Protein AF-A0AAW2AI49-F1 (afdb_monomer_lite)

Secondary structure (DSSP, 8-state):
----S-----SEEEEEEEEEETTEEEEEEEEEEETTEEEEEETTEEEETTEEEPSSEEETTEEEEE-SS-EEEEEGGG-EEEE-SSS-B-

Foldseek 3Di:
DDPDPDPPPPQKDKDWDWDQDPNDTWTAWIWIDGPPWIWIDGLPFIDIPNHTDDPQDDDPQWGWHDDCQWIWIAGPPGDIWTDRNTHDID

Organism: Culter alburnus (NCBI:txid194366)

Radius of gyration: 14.78 Å; chains: 1; bounding box: 30×41×43 Å

pLDDT: mean 89.16, std 14.32, range [39.62, 98.31]

Structure (mmCIF, N/CA/C/O backbone):
data_AF-A0AAW2AI49-F1
#
_entry.id   AF-A0AAW2AI49-F1
#
loop_
_atom_site.group_PDB
_atom_site.id
_atom_site.type_symbol
_atom_site.label_atom_id
_atom_site.label_alt_id
_atom_site.label_comp_id
_atom_site.label_asym_id
_atom_site.label_entity_id
_atom_site.label_seq_id
_atom_site.pdbx_PDB_ins_code
_atom_site.Cartn_x
_atom_site.Cartn_y
_atom_site.Cartn_z
_atom_site.occupancy
_atom_site.B_iso_or_equiv
_atom_site.auth_seq_id
_atom_site.auth_comp_id
_atom_site.auth_asym_id
_atom_site.auth_atom_id
_atom_site.pdbx_PDB_model_num
ATOM 1 N N . MET A 1 1 ? 2.511 27.539 -30.061 1.00 39.62 1 MET A N 1
ATOM 2 C CA . MET A 1 1 ? 1.999 26.159 -30.192 1.00 39.62 1 MET A CA 1
ATOM 3 C C . MET A 1 1 ? 1.847 25.579 -28.796 1.00 39.62 1 MET A C 1
ATOM 5 O O . MET A 1 1 ? 2.842 25.201 -28.199 1.00 39.62 1 MET A O 1
ATOM 9 N N . CYS A 1 2 ? 0.630 25.581 -28.250 1.00 54.47 2 CYS A N 1
ATOM 10 C CA . CYS A 1 2 ? 0.288 24.754 -27.093 1.00 54.47 2 CYS A CA 1
ATOM 11 C C . CYS A 1 2 ? -0.191 23.407 -27.626 1.00 54.47 2 CYS A C 1
ATOM 13 O O . CYS A 1 2 ? -1.238 23.353 -28.264 1.00 54.47 2 CYS A O 1
ATOM 15 N N . ALA A 1 3 ? 0.577 22.348 -27.391 1.00 57.16 3 ALA A N 1
ATOM 16 C CA . ALA A 1 3 ? 0.149 20.971 -27.604 1.00 57.16 3 ALA A CA 1
ATOM 17 C C . ALA A 1 3 ? 1.025 20.046 -26.752 1.00 57.16 3 ALA A C 1
ATOM 19 O O . ALA A 1 3 ? 1.964 19.445 -27.251 1.00 57.16 3 ALA A O 1
ATOM 20 N N . LEU A 1 4 ? 0.736 20.007 -25.450 1.00 52.88 4 LEU A N 1
ATOM 21 C CA . LEU A 1 4 ? 1.049 18.901 -24.533 1.00 52.88 4 LEU A CA 1
ATOM 22 C C . LEU A 1 4 ? 0.091 18.975 -23.328 1.00 52.88 4 LEU A C 1
ATOM 24 O O . LEU A 1 4 ? 0.464 18.819 -22.174 1.00 52.88 4 LEU A O 1
ATOM 28 N N . CYS A 1 5 ? -1.185 19.253 -23.602 1.00 54.88 5 CYS A N 1
ATOM 29 C CA . CYS A 1 5 ? -2.261 18.960 -22.664 1.00 54.88 5 CYS A CA 1
ATOM 30 C C . CYS A 1 5 ? -2.754 17.560 -23.041 1.00 54.88 5 CYS A C 1
ATOM 32 O O . CYS A 1 5 ? -3.554 17.427 -23.963 1.00 54.88 5 CYS A O 1
ATOM 34 N N . GLY A 1 6 ? -2.165 16.515 -22.451 1.00 51.03 6 GLY A N 1
ATOM 35 C CA . GLY A 1 6 ? -2.619 15.142 -22.706 1.00 51.03 6 GLY A CA 1
ATOM 36 C C . GLY A 1 6 ? -1.585 14.020 -22.643 1.00 51.03 6 GLY A C 1
ATOM 37 O O . GLY A 1 6 ? -1.984 12.868 -22.761 1.00 51.03 6 GLY A O 1
ATOM 38 N N . SER A 1 7 ? -0.290 14.274 -22.428 1.00 46.34 7 SER A N 1
ATOM 39 C CA . SER A 1 7 ? 0.631 13.177 -22.096 1.00 46.34 7 SER A CA 1
ATOM 40 C C . SER A 1 7 ? 0.561 12.904 -20.593 1.00 46.34 7 SER A C 1
ATOM 42 O O . SER A 1 7 ? 1.443 13.310 -19.839 1.00 46.34 7 SER A O 1
ATOM 44 N N . SER A 1 8 ? -0.514 12.265 -20.133 1.00 47.97 8 SER A N 1
ATOM 45 C CA . SER A 1 8 ? -0.573 11.719 -18.777 1.00 47.97 8 SER A CA 1
ATOM 46 C C . SER A 1 8 ? 0.345 10.494 -18.702 1.00 47.97 8 SER A C 1
ATOM 48 O O . SER A 1 8 ? -0.121 9.357 -18.676 1.00 47.97 8 SER A O 1
ATOM 50 N N . TYR A 1 9 ? 1.660 10.708 -18.728 1.00 46.94 9 TYR A N 1
ATOM 51 C CA . TYR A 1 9 ? 2.582 9.726 -18.170 1.00 46.94 9 TYR A CA 1
ATOM 52 C C . TYR A 1 9 ? 2.392 9.793 -16.654 1.00 46.94 9 TYR A C 1
ATOM 54 O O . TYR A 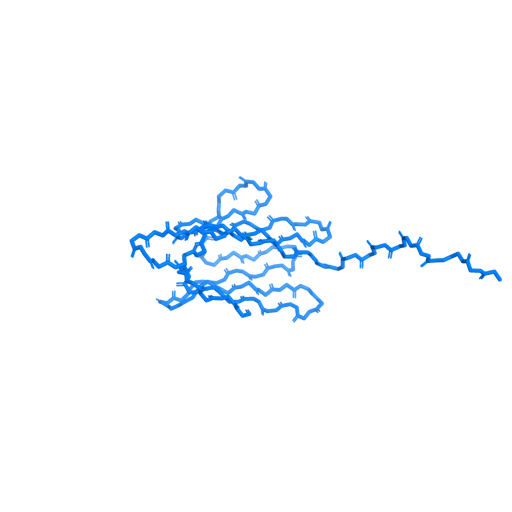1 9 ? 3.087 10.519 -15.950 1.00 46.94 9 TYR A O 1
ATOM 62 N N . GLU A 1 10 ? 1.343 9.134 -16.164 1.00 59.12 10 GLU A N 1
ATOM 63 C CA . GLU A 1 10 ? 1.219 8.853 -14.743 1.00 59.12 10 GLU A CA 1
ATOM 64 C C . GLU A 1 10 ? 2.198 7.725 -14.438 1.00 59.12 10 GLU A C 1
ATOM 66 O O . GLU A 1 10 ? 1.908 6.560 -14.689 1.00 59.12 10 GLU A O 1
ATOM 71 N N . ASP A 1 11 ? 3.367 8.084 -13.909 1.00 77.25 11 ASP A N 1
ATOM 72 C CA . ASP A 1 11 ? 4.363 7.127 -13.415 1.00 77.25 11 ASP A CA 1
ATOM 73 C C . ASP A 1 11 ? 3.754 6.138 -12.401 1.00 77.25 11 ASP A C 1
ATOM 75 O O . ASP A 1 11 ? 4.164 4.976 -12.302 1.00 77.25 11 ASP A O 1
ATOM 79 N N . PHE A 1 12 ? 2.746 6.603 -11.656 1.00 86.12 12 PHE A N 1
ATOM 80 C CA . PHE A 1 12 ? 1.860 5.787 -10.842 1.00 86.12 12 PHE A CA 1
ATOM 81 C C . PHE A 1 12 ? 0.492 6.460 -10.644 1.00 86.12 12 PHE A C 1
ATOM 83 O O . PHE A 1 12 ? 0.379 7.685 -10.618 1.00 86.12 12 PHE A O 1
ATOM 90 N N . ASN A 1 13 ? -0.540 5.649 -10.408 1.00 89.81 13 ASN A N 1
ATOM 91 C CA . ASN A 1 13 ? -1.868 6.072 -9.968 1.00 89.81 13 ASN A CA 1
ATOM 92 C C . ASN A 1 13 ? -2.269 5.277 -8.723 1.00 89.81 13 ASN A C 1
ATOM 94 O O . ASN A 1 13 ? -2.185 4.049 -8.718 1.00 89.81 13 ASN A O 1
ATOM 98 N N . ILE A 1 14 ? -2.727 5.956 -7.673 1.00 93.25 14 ILE A N 1
ATOM 99 C CA . ILE A 1 14 ? -3.190 5.304 -6.444 1.00 93.25 14 ILE A CA 1
ATOM 100 C C . ILE A 1 14 ? -4.670 5.611 -6.261 1.00 93.25 14 ILE A C 1
ATOM 102 O O . ILE A 1 14 ? -5.070 6.764 -6.115 1.00 93.25 14 ILE A O 1
ATOM 106 N N . GLN A 1 15 ? -5.484 4.560 -6.232 1.00 96.50 15 GLN A N 1
ATOM 107 C CA . GLN A 1 15 ? -6.920 4.634 -5.999 1.00 96.50 15 GLN A CA 1
ATOM 108 C C . GLN A 1 15 ? -7.252 3.961 -4.679 1.00 96.50 15 GLN A C 1
ATOM 110 O O . GLN A 1 15 ? -6.794 2.858 -4.392 1.00 96.50 15 GLN A O 1
ATOM 115 N N . MET A 1 16 ? -8.090 4.609 -3.878 1.00 96.62 16 MET A N 1
ATOM 116 C CA . MET A 1 16 ? -8.456 4.120 -2.558 1.00 96.62 16 MET A CA 1
ATOM 117 C C . MET A 1 16 ? -9.966 4.111 -2.393 1.00 96.62 16 MET A C 1
ATOM 119 O O . MET A 1 16 ? -10.645 5.096 -2.681 1.00 96.62 16 MET A O 1
ATOM 123 N N . ARG A 1 17 ? -10.490 3.004 -1.862 1.00 96.62 17 ARG A N 1
ATOM 124 C CA . ARG A 1 17 ? -11.904 2.865 -1.526 1.00 96.62 17 ARG A CA 1
ATOM 125 C C . ARG A 1 17 ? -12.093 2.739 -0.023 1.00 96.62 17 ARG A C 1
ATOM 127 O O . ARG A 1 17 ? -11.682 1.747 0.581 1.00 96.62 17 ARG A O 1
ATOM 134 N N . ARG A 1 18 ? -12.801 3.706 0.557 1.00 95.62 18 ARG A N 1
ATOM 135 C CA . ARG A 1 18 ? -13.219 3.696 1.962 1.00 95.62 18 ARG A CA 1
ATOM 136 C C . ARG A 1 18 ? -14.682 3.291 2.110 1.00 95.62 18 ARG A C 1
ATOM 138 O O . ARG A 1 18 ? -15.487 3.509 1.203 1.00 95.62 18 ARG A O 1
ATOM 145 N N . LYS A 1 19 ? -15.015 2.710 3.257 1.00 95.12 19 LYS A N 1
ATOM 146 C CA . LYS A 1 19 ? -16.387 2.480 3.721 1.00 95.12 19 LYS A CA 1
ATOM 147 C C . LYS A 1 19 ? -16.466 2.769 5.214 1.00 95.12 19 LYS A C 1
ATOM 149 O O . LYS A 1 19 ? -15.465 2.651 5.909 1.00 95.12 19 LYS A O 1
ATOM 154 N N . VAL A 1 20 ? -17.657 3.103 5.695 1.00 94.56 20 VAL A N 1
ATOM 155 C CA . VAL A 1 20 ? -17.925 3.137 7.134 1.00 94.56 20 VAL A CA 1
ATOM 156 C C . VAL A 1 20 ? -18.214 1.710 7.594 1.00 94.56 20 VAL A C 1
ATOM 158 O O . VAL A 1 20 ? -19.121 1.065 7.065 1.00 94.56 20 VAL A O 1
ATOM 161 N N . VAL A 1 21 ? -17.423 1.208 8.537 1.00 91.56 21 VAL A N 1
ATOM 162 C CA . VAL A 1 21 ? -17.598 -0.095 9.187 1.00 91.56 21 VAL A CA 1
ATOM 163 C C . VAL A 1 21 ? -17.586 0.161 10.688 1.00 91.56 21 VAL A C 1
ATOM 165 O O . VAL A 1 21 ? -16.629 0.735 11.193 1.00 91.56 21 VAL A O 1
ATOM 168 N N . ASN A 1 22 ? -18.647 -0.232 11.399 1.00 90.75 22 ASN A N 1
ATOM 169 C CA . ASN A 1 22 ? 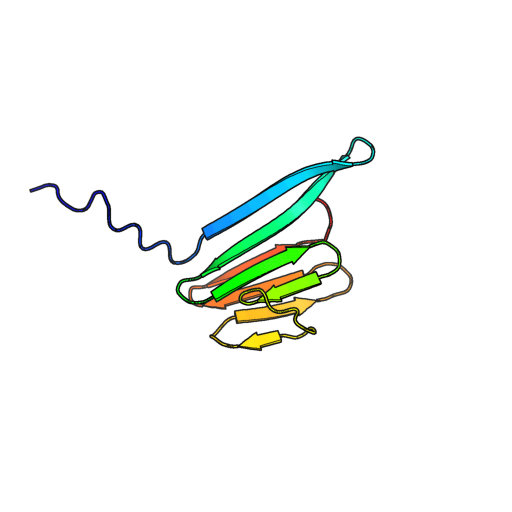-18.806 0.038 12.838 1.00 90.75 22 ASN A CA 1
ATOM 170 C C . ASN A 1 22 ? -18.576 1.521 13.195 1.00 90.75 22 ASN A C 1
ATOM 172 O O . ASN A 1 22 ? -17.798 1.835 14.092 1.00 90.75 22 ASN A O 1
ATOM 176 N N . ASP A 1 23 ? -19.198 2.423 12.429 1.00 93.38 23 ASP A N 1
ATOM 177 C CA . ASP A 1 23 ? -19.091 3.883 12.576 1.00 93.38 23 ASP A CA 1
ATOM 178 C C . ASP A 1 23 ? -17.678 4.472 12.395 1.00 93.38 23 ASP A C 1
ATOM 180 O O . ASP A 1 23 ? -17.458 5.654 12.656 1.00 93.38 23 ASP A O 1
ATOM 184 N N . GLN A 1 24 ? -16.726 3.688 11.875 1.00 92.50 24 GLN A N 1
ATOM 185 C CA . GLN A 1 24 ? -15.356 4.127 11.599 1.00 92.50 24 GLN A CA 1
ATOM 186 C C . GLN A 1 24 ? -15.038 4.088 10.094 1.00 92.50 24 GLN A C 1
ATOM 188 O O . GLN A 1 24 ? -15.455 3.158 9.394 1.00 92.50 24 GLN A O 1
ATOM 193 N N . PRO A 1 25 ? -14.323 5.092 9.550 1.00 92.31 25 PRO A N 1
ATOM 194 C CA . PRO A 1 25 ? -13.907 5.100 8.153 1.00 92.31 25 PRO A CA 1
ATOM 195 C C . PRO A 1 25 ? -12.752 4.115 7.924 1.00 92.31 25 PRO A C 1
ATOM 197 O O . PRO A 1 25 ? -11.601 4.409 8.215 1.00 92.31 25 PRO A O 1
ATOM 200 N N . THR A 1 26 ? -13.047 2.970 7.319 1.00 95.06 26 THR A N 1
ATOM 201 C CA . THR A 1 26 ? -12.063 1.922 7.021 1.00 95.06 26 THR A CA 1
ATOM 202 C C . THR A 1 26 ? -11.712 1.919 5.537 1.00 95.06 26 THR A C 1
ATOM 204 O O . THR A 1 26 ? -12.591 1.982 4.666 1.00 95.06 26 THR A O 1
ATOM 207 N N . ILE A 1 27 ? -10.424 1.805 5.213 1.00 97.06 27 ILE A N 1
ATOM 208 C CA . ILE A 1 27 ? -9.977 1.531 3.848 1.00 97.06 27 ILE A CA 1
ATOM 209 C C . ILE A 1 27 ? -10.252 0.055 3.555 1.00 97.06 27 ILE A C 1
ATOM 211 O O . ILE A 1 27 ? -9.817 -0.843 4.262 1.00 97.06 27 ILE A O 1
ATOM 215 N N . THR A 1 28 ? -11.010 -0.209 2.497 1.00 95.94 28 THR A N 1
ATOM 216 C CA . THR A 1 28 ? -11.401 -1.579 2.117 1.00 95.94 28 THR A CA 1
ATOM 217 C C . THR A 1 28 ? -10.559 -2.140 0.984 1.00 95.94 28 THR A C 1
ATOM 219 O O . THR A 1 28 ? -10.388 -3.353 0.890 1.00 95.94 28 THR A O 1
ATOM 222 N N . ASN A 1 29 ? -10.059 -1.258 0.120 1.00 97.06 29 ASN A N 1
ATOM 223 C CA . ASN A 1 29 ? -9.242 -1.618 -1.024 1.00 97.06 29 ASN A CA 1
ATOM 224 C C . ASN A 1 29 ? -8.343 -0.445 -1.416 1.00 97.06 29 ASN A C 1
ATOM 226 O O . ASN A 1 29 ? -8.811 0.699 -1.467 1.00 97.06 29 ASN A O 1
ATOM 230 N N . ILE A 1 30 ? -7.093 -0.746 -1.750 1.00 98.25 30 ILE A N 1
ATOM 231 C CA . ILE A 1 30 ? -6.164 0.181 -2.398 1.00 98.25 30 ILE A CA 1
ATOM 232 C C . ILE A 1 30 ? -5.688 -0.472 -3.687 1.00 98.25 30 ILE A C 1
ATOM 234 O O . ILE A 1 30 ? -5.248 -1.617 -3.671 1.00 98.25 30 ILE A O 1
ATOM 238 N N . THR A 1 31 ? -5.746 0.263 -4.789 1.00 97.81 31 THR A N 1
ATOM 239 C CA . THR A 1 31 ? -5.192 -0.153 -6.075 1.00 97.81 31 THR A CA 1
ATOM 240 C C . THR A 1 31 ? -4.084 0.816 -6.453 1.00 97.81 31 THR A C 1
ATOM 242 O O . THR A 1 31 ? -4.328 2.012 -6.595 1.00 97.81 31 THR A O 1
ATOM 245 N N . ILE A 1 32 ? -2.872 0.302 -6.618 1.00 95.44 32 ILE A N 1
ATOM 246 C CA . ILE A 1 32 ? -1.701 1.045 -7.076 1.00 95.44 32 ILE A CA 1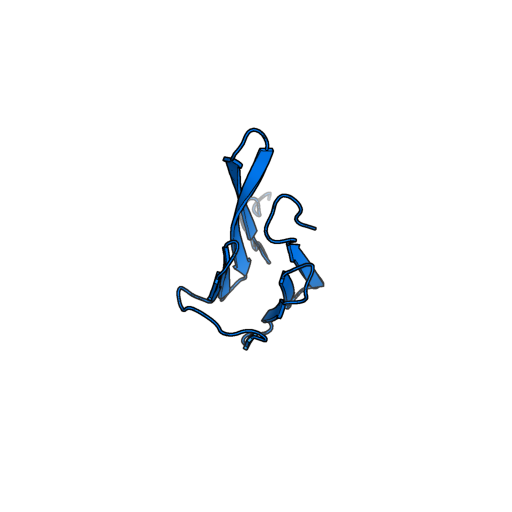
ATOM 247 C C . ILE A 1 32 ? -1.407 0.561 -8.490 1.00 95.44 32 ILE A C 1
ATOM 249 O O . ILE A 1 32 ? -1.020 -0.589 -8.689 1.00 95.44 32 ILE A O 1
ATOM 253 N N . LYS A 1 33 ? -1.621 1.425 -9.475 1.00 93.44 33 LYS A N 1
ATOM 254 C CA . LYS A 1 33 ? -1.246 1.175 -10.864 1.00 93.44 33 LYS A CA 1
ATOM 255 C C . LYS A 1 33 ? 0.110 1.807 -11.110 1.00 93.44 33 LYS A C 1
ATOM 257 O O . LYS A 1 33 ? 0.283 3.000 -10.895 1.00 93.44 33 LYS A O 1
ATOM 262 N N . LEU A 1 34 ? 1.049 0.992 -11.544 1.00 89.25 34 LEU A N 1
ATOM 263 C CA . LEU A 1 34 ? 2.351 1.376 -12.068 1.00 89.25 34 LEU A CA 1
ATOM 264 C C . LEU A 1 34 ? 2.332 1.087 -13.574 1.00 89.25 34 LEU A C 1
ATOM 266 O O . LEU A 1 34 ? 1.459 0.345 -14.024 1.00 89.25 34 LEU A O 1
ATOM 270 N N . ASN A 1 35 ? 3.295 1.616 -14.336 1.00 82.50 35 ASN A N 1
ATOM 271 C CA . ASN A 1 35 ? 3.341 1.472 -15.803 1.00 82.50 35 ASN A CA 1
ATOM 272 C C . ASN A 1 35 ? 2.985 0.062 -16.316 1.00 82.50 35 ASN A C 1
ATOM 274 O O . ASN A 1 35 ? 2.128 -0.063 -17.185 1.00 82.50 35 ASN A O 1
ATOM 278 N N . ASP A 1 36 ? 3.575 -0.983 -15.723 1.00 85.62 36 ASP A N 1
ATOM 279 C CA . ASP A 1 36 ? 3.411 -2.373 -16.176 1.00 85.62 36 ASP A CA 1
ATOM 280 C C . ASP A 1 36 ? 2.896 -3.316 -15.073 1.00 85.62 36 ASP A C 1
ATOM 282 O O . ASP A 1 36 ? 3.014 -4.534 -15.188 1.00 85.62 36 ASP A O 1
ATOM 286 N N . THR A 1 37 ? 2.415 -2.786 -13.944 1.00 91.62 37 THR A N 1
ATOM 287 C CA . THR A 1 37 ? 2.050 -3.616 -12.784 1.00 91.62 37 THR A CA 1
ATOM 288 C C . THR A 1 37 ? 0.908 -2.996 -11.997 1.00 91.62 37 THR A C 1
ATOM 290 O O . THR A 1 37 ? 0.955 -1.820 -11.638 1.00 91.62 37 THR A O 1
ATOM 293 N N . VAL A 1 38 ? -0.097 -3.800 -11.663 1.00 95.19 38 VAL A N 1
ATOM 294 C CA . VAL A 1 38 ? -1.203 -3.398 -10.791 1.00 95.19 38 VAL A CA 1
ATOM 295 C C . VAL A 1 38 ? -1.106 -4.144 -9.469 1.00 95.19 38 VAL A C 1
ATOM 297 O O . VAL A 1 38 ? -1.188 -5.368 -9.426 1.00 95.19 38 VAL A O 1
ATOM 300 N N . VAL A 1 39 ? -0.964 -3.396 -8.378 1.00 96.75 39 VAL A N 1
ATOM 301 C CA . VAL A 1 39 ? -0.989 -3.923 -7.012 1.00 96.75 39 VAL A CA 1
ATOM 302 C C . VAL A 1 39 ? -2.346 -3.624 -6.391 1.00 96.75 39 VAL A C 1
ATOM 304 O O . VAL A 1 39 ? -2.773 -2.473 -6.347 1.00 96.75 39 VAL A O 1
ATOM 307 N N . GLU A 1 40 ? -3.013 -4.645 -5.867 1.00 98.31 40 GLU A N 1
ATOM 308 C CA . GLU A 1 40 ? -4.268 -4.507 -5.130 1.00 98.31 40 GLU A CA 1
ATOM 309 C C . GLU A 1 40 ? -4.083 -4.997 -3.695 1.00 98.31 40 GLU A C 1
ATOM 311 O O . GLU A 1 40 ? -3.656 -6.130 -3.453 1.00 98.31 40 GLU A O 1
ATOM 316 N N . LEU A 1 41 ? -4.413 -4.138 -2.734 1.00 98.12 41 LEU A N 1
ATOM 317 C CA . LEU A 1 41 ? -4.310 -4.409 -1.308 1.00 98.12 41 LEU A CA 1
ATOM 318 C C . LEU A 1 41 ? -5.708 -4.456 -0.692 1.00 98.12 41 LEU A C 1
ATOM 320 O O . LEU A 1 41 ? -6.473 -3.495 -0.786 1.00 98.12 41 LEU A O 1
ATOM 324 N N . THR A 1 42 ? -6.000 -5.547 0.012 1.00 96.50 42 THR A N 1
ATOM 325 C CA . THR A 1 42 ? -7.111 -5.643 0.970 1.00 96.50 42 THR A CA 1
ATOM 326 C C . THR A 1 42 ? -6.573 -6.099 2.327 1.00 96.50 42 THR A C 1
ATOM 328 O O . THR A 1 42 ? -5.432 -6.553 2.409 1.00 96.50 42 THR A O 1
ATOM 331 N N . LYS A 1 43 ? -7.387 -6.013 3.389 1.00 91.69 43 LYS A N 1
ATOM 332 C CA . LYS A 1 43 ? -6.970 -6.244 4.788 1.00 91.69 43 LYS A CA 1
ATOM 333 C C . LYS A 1 43 ? -6.249 -7.577 5.033 1.00 91.69 43 LYS A C 1
ATOM 335 O O . LYS A 1 43 ? -5.570 -7.717 6.035 1.00 91.69 43 LYS A O 1
ATOM 340 N N . ASN A 1 44 ? -6.420 -8.563 4.150 1.00 88.81 44 ASN A N 1
ATOM 341 C CA . ASN A 1 44 ? -5.816 -9.888 4.290 1.00 88.81 44 ASN A CA 1
ATOM 342 C C . ASN A 1 44 ? -5.195 -10.422 2.992 1.00 88.81 44 ASN A C 1
ATOM 344 O O . ASN A 1 44 ? -4.794 -11.584 2.945 1.00 88.81 44 ASN A O 1
ATOM 348 N N . SER A 1 45 ? -5.155 -9.635 1.916 1.00 95.56 45 SER A N 1
ATOM 349 C CA . SER A 1 45 ? -4.684 -10.134 0.624 1.00 95.56 45 SER A CA 1
ATOM 350 C C . SER A 1 45 ? -3.911 -9.082 -0.143 1.00 95.56 45 SER A C 1
ATOM 352 O O . SER A 1 45 ? -4.367 -7.946 -0.275 1.00 95.56 45 SER A O 1
ATOM 354 N N . VAL A 1 46 ? -2.821 -9.516 -0.762 1.00 97.94 46 VAL A N 1
ATOM 355 C CA . VAL A 1 46 ? -2.114 -8.753 -1.786 1.00 97.94 46 VAL A CA 1
ATOM 356 C C . VAL A 1 46 ? -2.280 -9.478 -3.108 1.00 97.94 46 VAL A C 1
ATOM 358 O O . VAL A 1 46 ? -1.978 -10.670 -3.202 1.00 97.94 46 VAL A O 1
ATOM 361 N N . ARG A 1 47 ? -2.763 -8.770 -4.127 1.00 98.31 47 ARG A N 1
ATOM 362 C CA . ARG A 1 47 ? -2.737 -9.246 -5.508 1.00 98.31 47 ARG A CA 1
ATOM 363 C C . ARG A 1 47 ? -1.792 -8.392 -6.333 1.00 98.31 47 ARG A C 1
ATOM 365 O O . ARG A 1 47 ? -1.728 -7.180 -6.142 1.00 98.31 47 ARG A O 1
ATOM 372 N N . VAL A 1 48 ? -1.078 -9.039 -7.241 1.00 97.25 48 VAL A N 1
ATOM 373 C CA . VAL A 1 48 ? -0.260 -8.388 -8.264 1.00 97.25 48 VAL A CA 1
ATOM 374 C C . VAL A 1 48 ? -0.718 -8.936 -9.606 1.00 97.25 48 VAL A C 1
ATOM 376 O O . VAL A 1 48 ? -0.789 -10.153 -9.782 1.00 97.25 48 VAL A O 1
ATOM 379 N N . ASP A 1 49 ? -1.135 -8.040 -10.498 1.00 96.62 49 ASP A N 1
ATOM 380 C CA . ASP A 1 49 ? -1.705 -8.356 -11.813 1.00 96.62 49 ASP A CA 1
ATOM 381 C C . ASP A 1 49 ? -2.841 -9.395 -11.730 1.00 96.62 49 ASP A C 1
ATOM 383 O O . ASP A 1 49 ? -2.913 -10.375 -12.471 1.00 96.62 49 ASP A O 1
ATOM 387 N N . GLY A 1 50 ? -3.723 -9.207 -10.741 1.00 96.88 50 GLY A N 1
ATOM 388 C CA . GLY A 1 50 ? -4.876 -10.068 -10.467 1.00 96.88 50 GLY A CA 1
ATOM 389 C C . GLY A 1 50 ? -4.558 -11.384 -9.742 1.00 96.88 50 GLY A C 1
ATOM 390 O O . GLY A 1 50 ? -5.476 -12.033 -9.231 1.00 96.88 50 GLY A O 1
ATOM 391 N N . SER A 1 51 ? -3.287 -11.766 -9.614 1.00 97.50 51 SER A N 1
ATOM 392 C CA . SER A 1 51 ? -2.864 -13.014 -8.966 1.00 97.50 51 SER A CA 1
ATOM 393 C C . SER A 1 51 ? -2.552 -12.805 -7.485 1.00 97.50 51 SER A C 1
ATOM 395 O O . SER A 1 51 ? -1.937 -11.812 -7.112 1.00 97.50 51 SER A O 1
ATOM 397 N N . LEU A 1 52 ? -2.973 -13.736 -6.622 1.00 97.94 52 LEU A N 1
ATOM 398 C CA . LEU A 1 52 ? -2.709 -13.668 -5.179 1.00 97.94 52 LEU A CA 1
ATOM 399 C C . LEU A 1 52 ? -1.225 -13.929 -4.891 1.00 97.94 52 LEU A C 1
ATOM 401 O O . LEU A 1 52 ? -0.674 -14.913 -5.378 1.00 97.94 52 LEU A O 1
ATOM 405 N N . MET A 1 53 ? -0.609 -13.077 -4.073 1.00 97.12 53 MET A N 1
ATOM 406 C CA . MET A 1 53 ? 0.811 -13.159 -3.738 1.00 97.12 53 MET A CA 1
ATOM 407 C C . MET A 1 53 ? 1.031 -13.527 -2.274 1.00 97.12 53 MET A C 1
ATOM 409 O O . MET A 1 53 ? 0.321 -13.067 -1.378 1.00 97.12 53 MET A O 1
ATOM 413 N N . THR A 1 54 ? 2.068 -14.323 -2.030 1.00 96.69 54 THR A N 1
ATOM 414 C CA . THR A 1 54 ? 2.652 -14.512 -0.699 1.00 96.69 54 THR A CA 1
ATOM 415 C C . THR A 1 54 ? 3.707 -13.443 -0.451 1.00 96.69 54 THR A C 1
ATOM 417 O O . THR A 1 54 ? 4.465 -13.109 -1.359 1.00 96.69 54 THR A O 1
ATOM 420 N N . LEU A 1 55 ? 3.771 -12.920 0.774 1.00 96.12 55 LEU A N 1
ATOM 421 C CA . LEU A 1 55 ? 4.740 -11.892 1.151 1.00 96.12 55 LEU A CA 1
ATOM 422 C C . LEU A 1 55 ? 5.961 -12.512 1.864 1.00 96.12 55 LEU A C 1
ATOM 424 O O . LEU A 1 55 ? 5.780 -13.471 2.617 1.00 96.12 55 LEU A O 1
ATOM 428 N N . PRO A 1 56 ? 7.177 -11.961 1.676 1.00 97.31 56 PRO A N 1
ATOM 429 C CA . PRO A 1 56 ? 7.478 -10.803 0.833 1.00 97.31 56 PRO A CA 1
ATOM 430 C C . PRO A 1 56 ? 7.409 -11.139 -0.664 1.00 97.31 56 PRO A C 1
ATOM 432 O O . PRO A 1 56 ? 7.725 -12.252 -1.081 1.00 97.31 56 PRO A O 1
ATOM 435 N N . PHE A 1 57 ? 6.998 -10.162 -1.469 1.00 96.75 57 PHE A N 1
ATOM 436 C CA . PHE A 1 57 ? 6.936 -10.268 -2.927 1.00 96.75 57 PHE A CA 1
ATOM 437 C C . PHE A 1 57 ? 7.902 -9.269 -3.561 1.00 96.75 57 PHE A C 1
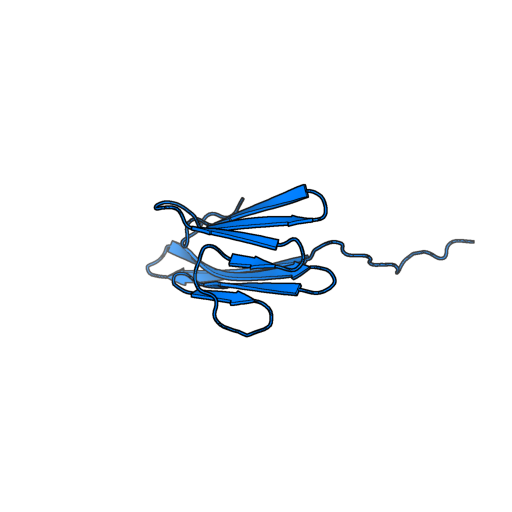ATOM 439 O O . PHE A 1 57 ? 7.915 -8.103 -3.174 1.00 96.75 57 PHE A O 1
ATOM 446 N N . SER A 1 58 ? 8.687 -9.704 -4.550 1.00 95.75 58 SER A N 1
ATOM 447 C CA . SER A 1 58 ? 9.601 -8.832 -5.293 1.00 95.75 58 SER A CA 1
ATOM 448 C C . SER A 1 58 ? 9.643 -9.216 -6.769 1.00 95.75 58 SER A C 1
ATOM 450 O O . SER A 1 58 ? 10.130 -10.290 -7.123 1.00 95.75 58 SER A O 1
ATOM 452 N N . HIS A 1 59 ? 9.119 -8.348 -7.635 1.00 92.12 59 HIS A N 1
ATOM 453 C CA . HIS A 1 59 ? 9.148 -8.524 -9.089 1.00 92.12 59 HIS A CA 1
ATOM 454 C C . HIS A 1 59 ? 8.890 -7.194 -9.809 1.00 92.12 59 HIS A C 1
ATOM 456 O O . HIS A 1 59 ? 8.284 -6.290 -9.242 1.00 92.12 59 HIS A O 1
ATOM 462 N N . SER A 1 60 ? 9.361 -7.047 -11.052 1.00 88.56 60 SER A N 1
ATOM 463 C CA . SER A 1 60 ? 9.140 -5.851 -11.894 1.00 88.56 60 SER A CA 1
ATOM 464 C C . SER A 1 60 ? 9.535 -4.503 -11.261 1.00 88.56 60 SER A C 1
ATOM 466 O O . SER A 1 60 ? 9.113 -3.437 -11.707 1.00 88.56 60 SER A O 1
ATOM 468 N N . GLY A 1 61 ? 10.420 -4.522 -10.257 1.00 88.56 61 GLY A N 1
ATOM 469 C CA . GLY A 1 61 ? 10.814 -3.343 -9.476 1.00 88.56 61 GLY A CA 1
ATOM 470 C C . GLY A 1 61 ? 9.755 -2.867 -8.483 1.00 88.56 61 GLY A C 1
ATOM 471 O O . GLY A 1 61 ? 9.777 -1.702 -8.094 1.00 88.56 61 GLY A O 1
ATOM 472 N N . VAL A 1 62 ? 8.857 -3.764 -8.083 1.00 93.69 62 VAL A N 1
ATOM 473 C CA . VAL A 1 62 ? 7.953 -3.633 -6.945 1.00 93.69 62 VAL A CA 1
ATOM 474 C C . VAL A 1 62 ? 8.421 -4.587 -5.854 1.00 93.69 62 VAL A C 1
ATOM 476 O O . VAL A 1 62 ? 8.625 -5.770 -6.113 1.00 93.69 62 VAL A O 1
ATOM 479 N N . LEU A 1 63 ? 8.565 -4.072 -4.639 1.00 96.38 63 LEU A N 1
ATOM 480 C CA . LEU A 1 63 ? 8.791 -4.823 -3.413 1.00 96.38 63 LEU A CA 1
ATOM 481 C C . LEU A 1 63 ? 7.586 -4.619 -2.498 1.00 96.38 63 LEU A C 1
ATOM 483 O O . LEU A 1 63 ? 7.202 -3.482 -2.220 1.00 96.38 63 LEU A O 1
ATOM 487 N N . ILE A 1 64 ? 7.007 -5.713 -2.018 1.00 97.56 64 ILE A N 1
ATOM 488 C CA . ILE A 1 64 ? 5.895 -5.696 -1.074 1.00 97.56 64 ILE A CA 1
ATOM 489 C C . ILE A 1 64 ? 6.289 -6.513 0.148 1.00 97.56 64 ILE A C 1
ATOM 491 O O . ILE A 1 64 ? 6.477 -7.726 0.062 1.00 97.56 64 ILE A O 1
ATOM 495 N N . ASP A 1 65 ? 6.359 -5.839 1.291 1.00 97.12 65 ASP A N 1
ATOM 496 C CA . ASP A 1 65 ? 6.642 -6.444 2.589 1.00 97.12 65 ASP A CA 1
ATOM 497 C C . ASP A 1 65 ? 5.449 -6.254 3.525 1.00 97.12 65 ASP A C 1
ATOM 499 O O . ASP A 1 65 ? 4.735 -5.251 3.448 1.00 97.12 65 ASP A O 1
ATOM 503 N N . LYS A 1 66 ? 5.279 -7.175 4.476 1.00 96.06 66 LYS A N 1
ATOM 504 C CA . LYS A 1 66 ? 4.331 -7.026 5.582 1.00 96.06 66 LYS A CA 1
ATOM 505 C C . LYS A 1 66 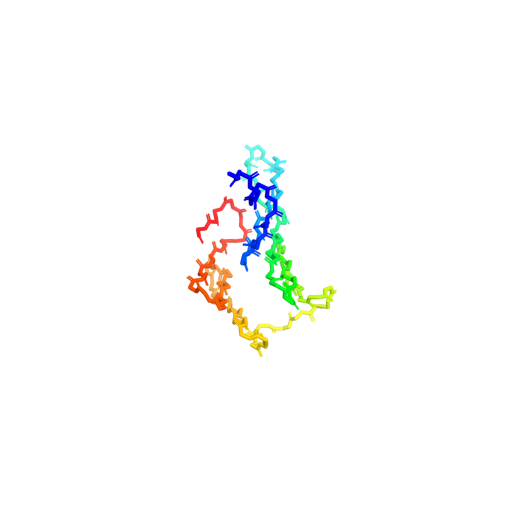? 5.061 -7.117 6.913 1.00 96.06 66 LYS A C 1
ATOM 507 O O . LYS A 1 66 ? 5.846 -8.031 7.146 1.00 96.06 66 LYS A O 1
ATOM 512 N N . SER A 1 67 ? 4.787 -6.147 7.773 1.00 93.88 67 SER A N 1
ATOM 513 C CA . SER A 1 67 ? 5.163 -6.150 9.185 1.00 93.88 67 SER A CA 1
ATOM 514 C C . SER A 1 67 ? 3.923 -6.395 10.050 1.00 93.88 67 SER A C 1
ATOM 516 O O . SER A 1 67 ? 2.826 -6.591 9.530 1.00 93.88 67 SER A O 1
ATOM 518 N N . SER A 1 68 ? 4.074 -6.360 11.375 1.00 92.81 68 SER A N 1
ATOM 519 C CA . SER A 1 68 ? 2.931 -6.442 12.291 1.00 92.81 68 SER A CA 1
ATOM 520 C C . SER A 1 68 ? 2.007 -5.221 12.236 1.00 92.81 68 SER A C 1
ATOM 522 O O . SER A 1 68 ? 0.875 -5.319 12.695 1.00 92.81 68 SER A O 1
ATOM 524 N N . SER A 1 69 ? 2.475 -4.083 11.710 1.00 93.69 69 SER A N 1
ATOM 525 C CA . SER A 1 69 ? 1.747 -2.808 11.750 1.00 93.69 69 SER A CA 1
ATOM 526 C C . SER A 1 69 ? 1.394 -2.227 10.384 1.00 93.69 69 SER A C 1
ATOM 528 O O . SER A 1 69 ? 0.583 -1.307 10.322 1.00 93.69 69 SER A O 1
ATOM 530 N N . TYR A 1 70 ? 1.993 -2.716 9.295 1.00 96.56 70 TYR A N 1
ATOM 531 C CA . TYR A 1 70 ? 1.678 -2.249 7.945 1.00 96.56 70 TYR A CA 1
ATOM 532 C C . TYR A 1 70 ? 2.098 -3.229 6.849 1.00 96.56 70 TYR A C 1
ATOM 534 O O . TYR A 1 70 ? 3.089 -3.958 6.982 1.00 96.56 70 TYR A O 1
ATOM 542 N N . ILE A 1 71 ? 1.406 -3.137 5.714 1.00 97.69 71 ILE A N 1
ATOM 543 C CA . ILE A 1 71 ? 1.911 -3.530 4.398 1.00 97.69 71 ILE A CA 1
ATOM 544 C C . ILE A 1 71 ? 2.672 -2.337 3.816 1.00 97.69 71 ILE A C 1
ATOM 546 O O . ILE A 1 71 ? 2.179 -1.211 3.852 1.00 97.69 71 ILE A O 1
ATOM 550 N N . LYS A 1 72 ? 3.868 -2.568 3.276 1.00 97.75 72 LYS A N 1
ATOM 551 C CA . LYS A 1 72 ? 4.688 -1.553 2.606 1.00 97.75 72 LYS A CA 1
ATOM 552 C C . LYS A 1 72 ? 4.921 -1.964 1.163 1.00 97.75 72 LYS A C 1
ATOM 554 O O . LYS A 1 72 ? 5.440 -3.047 0.919 1.00 97.75 72 LYS A O 1
ATOM 559 N N . VAL A 1 73 ? 4.593 -1.070 0.240 1.00 97.06 73 VAL A N 1
ATOM 560 C CA . VAL A 1 73 ? 4.892 -1.185 -1.186 1.00 97.06 73 VAL A CA 1
ATOM 561 C C . VAL A 1 73 ? 5.998 -0.193 -1.513 1.00 97.06 73 VAL A C 1
ATOM 563 O O . VAL A 1 73 ? 5.867 1.003 -1.269 1.00 97.06 73 VAL A O 1
ATOM 566 N N . THR A 1 74 ? 7.105 -0.680 -2.051 1.00 95.69 74 THR A N 1
ATOM 567 C CA . THR A 1 74 ? 8.188 0.141 -2.593 1.00 95.69 74 THR A CA 1
ATOM 568 C C . THR A 1 74 ? 8.296 -0.152 -4.076 1.00 95.69 74 THR A C 1
ATOM 570 O O . THR A 1 74 ? 8.413 -1.312 -4.456 1.00 95.69 74 THR A O 1
ATOM 573 N N . ALA A 1 75 ? 8.236 0.873 -4.916 1.00 91.44 75 ALA A N 1
ATOM 574 C CA . ALA A 1 75 ? 8.305 0.708 -6.361 1.00 91.44 75 ALA A CA 1
ATOM 575 C C . ALA A 1 75 ? 9.394 1.592 -6.977 1.00 91.44 75 ALA A C 1
ATOM 577 O O . ALA A 1 75 ? 10.010 2.429 -6.309 1.00 91.44 75 ALA A O 1
ATOM 578 N N . LYS A 1 76 ? 9.630 1.401 -8.279 1.00 80.12 76 LYS A N 1
ATOM 579 C CA . LYS A 1 76 ? 10.447 2.309 -9.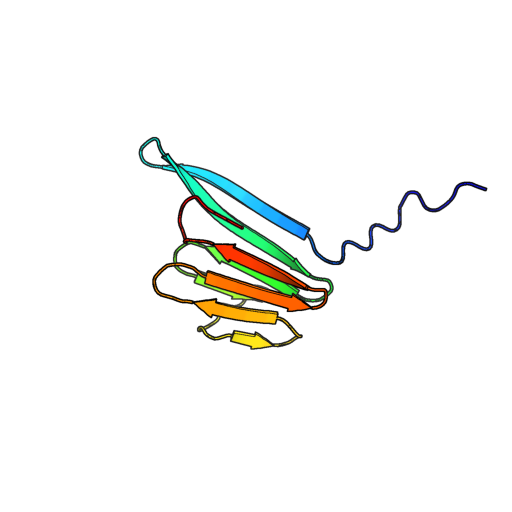094 1.00 80.12 76 LYS A CA 1
ATOM 580 C C . LYS A 1 76 ? 9.965 3.762 -8.928 1.00 80.12 76 LYS A C 1
ATOM 582 O O . LYS A 1 76 ? 8.821 4.010 -8.557 1.00 80.12 76 LYS A O 1
ATOM 587 N N . LEU A 1 77 ? 10.851 4.716 -9.224 1.00 75.62 77 LEU A N 1
ATOM 588 C CA . LEU A 1 77 ? 10.559 6.160 -9.201 1.00 75.62 77 LEU A CA 1
ATOM 589 C C . LEU A 1 77 ? 10.281 6.745 -7.801 1.00 75.62 77 LEU A C 1
ATOM 591 O O . LEU A 1 77 ? 9.751 7.842 -7.674 1.00 75.62 77 LEU A O 1
ATOM 595 N N . GLY A 1 78 ? 10.698 6.044 -6.741 1.00 82.31 78 GLY A N 1
ATOM 596 C CA . GLY A 1 78 ? 10.707 6.577 -5.375 1.00 82.31 78 GLY A CA 1
ATOM 597 C C . GLY A 1 78 ? 9.391 6.432 -4.610 1.00 82.31 78 GLY A C 1
ATOM 598 O O . GLY A 1 78 ? 9.295 6.936 -3.492 1.00 82.31 78 GLY A O 1
ATOM 599 N N . LEU A 1 79 ? 8.396 5.725 -5.160 1.00 90.50 79 LEU A N 1
ATOM 600 C CA . LEU A 1 79 ? 7.154 5.438 -4.444 1.00 90.50 79 LEU A CA 1
ATOM 601 C C . LEU A 1 79 ? 7.424 4.515 -3.249 1.00 90.50 79 LEU A C 1
ATOM 603 O O . LEU A 1 79 ? 7.904 3.389 -3.408 1.00 90.50 79 LEU A O 1
ATOM 607 N N . VAL A 1 80 ? 7.038 4.975 -2.061 1.00 95.12 80 VAL A N 1
ATOM 608 C CA . VAL A 1 80 ? 6.983 4.178 -0.835 1.00 95.12 80 VAL A CA 1
ATOM 609 C C . VAL A 1 80 ? 5.618 4.402 -0.205 1.00 95.12 80 VAL A C 1
ATOM 611 O O . VAL A 1 80 ? 5.391 5.440 0.399 1.00 95.12 80 VAL A O 1
ATOM 614 N N . ALA A 1 81 ? 4.732 3.423 -0.347 1.00 95.88 81 ALA A N 1
ATOM 615 C CA . ALA A 1 81 ? 3.401 3.444 0.238 1.00 95.88 81 ALA A CA 1
ATOM 616 C C . ALA A 1 81 ? 3.325 2.493 1.434 1.00 95.88 81 ALA A C 1
ATOM 618 O O . ALA A 1 81 ? 3.851 1.378 1.382 1.00 95.88 81 ALA A O 1
ATOM 619 N N . LYS A 1 82 ? 2.651 2.901 2.505 1.00 97.69 82 LYS A N 1
ATOM 620 C CA . LYS A 1 82 ? 2.404 2.088 3.698 1.00 97.69 82 LYS A CA 1
ATOM 621 C C . LYS A 1 82 ? 0.931 2.121 4.054 1.00 97.69 82 LYS A C 1
ATOM 623 O O . LYS A 1 82 ? 0.352 3.191 4.165 1.00 97.69 82 LYS A O 1
ATOM 628 N N . TRP A 1 83 ? 0.345 0.954 4.291 1.00 98.25 83 TRP A N 1
ATOM 629 C CA . TRP A 1 83 ? -1.033 0.815 4.750 1.00 98.25 83 TRP A CA 1
ATOM 630 C C . TRP A 1 83 ? -1.088 0.006 6.038 1.00 98.25 83 TRP A C 1
ATOM 632 O O . TRP A 1 83 ? -0.544 -1.096 6.079 1.00 98.25 83 TRP A O 1
ATOM 642 N N . ASN A 1 84 ? -1.785 0.505 7.059 1.00 96.38 84 ASN A N 1
ATOM 643 C CA . ASN A 1 84 ? -1.978 -0.197 8.334 1.00 96.38 84 ASN A CA 1
ATOM 644 C C . ASN A 1 84 ? -3.057 -1.301 8.304 1.00 96.38 84 ASN A C 1
ATOM 646 O O . ASN A 1 84 ? -3.427 -1.811 9.355 1.00 96.38 84 ASN A O 1
ATOM 650 N N . GLU A 1 85 ? -3.581 -1.651 7.123 1.00 95.31 85 GLU A N 1
ATOM 651 C CA . GLU A 1 85 ? -4.698 -2.598 6.949 1.00 95.31 85 GLU A CA 1
ATOM 652 C C . GLU A 1 85 ? -6.016 -2.147 7.617 1.00 95.31 85 GLU A C 1
ATOM 654 O O . GLU A 1 85 ? -6.935 -2.949 7.825 1.00 95.31 85 GLU A O 1
ATOM 659 N N . ASP A 1 86 ? -6.119 -0.851 7.923 1.00 94.81 86 ASP A N 1
ATOM 660 C CA . ASP A 1 86 ? -7.296 -0.223 8.510 1.00 94.81 86 ASP A CA 1
ATOM 661 C C . ASP A 1 86 ? -7.609 1.113 7.817 1.00 94.81 86 ASP A C 1
ATOM 663 O O . ASP A 1 86 ? -8.088 1.122 6.684 1.00 94.81 86 ASP A O 1
ATOM 667 N N . ASP A 1 87 ? -7.316 2.249 8.435 1.00 94.69 87 ASP A N 1
ATOM 668 C CA . ASP A 1 87 ? -7.750 3.584 8.016 1.00 94.69 87 ASP A CA 1
ATOM 669 C C . ASP A 1 87 ? -6.630 4.479 7.451 1.00 94.69 87 ASP A C 1
ATOM 671 O O . ASP A 1 87 ? -6.912 5.475 6.772 1.00 94.69 87 ASP A O 1
ATOM 675 N N . SER A 1 88 ? -5.367 4.114 7.687 1.00 96.12 88 SER A N 1
ATOM 676 C CA . SER A 1 88 ? -4.204 4.974 7.469 1.00 96.12 88 SER A CA 1
ATOM 677 C C . SER A 1 88 ? -3.316 4.476 6.337 1.00 96.12 88 SER A C 1
ATOM 679 O O . SER A 1 88 ? -2.795 3.359 6.371 1.00 96.12 88 SER A O 1
ATOM 681 N N . PHE A 1 89 ? -3.127 5.339 5.339 1.00 96.81 89 PHE A N 1
ATOM 682 C CA . PHE A 1 89 ? -2.276 5.116 4.177 1.00 96.81 89 PHE A CA 1
ATOM 683 C C . PHE A 1 89 ? -1.352 6.320 3.976 1.00 96.81 89 PHE A C 1
ATOM 685 O O . PHE A 1 89 ? -1.855 7.443 3.867 1.00 96.81 89 PHE A O 1
ATOM 692 N N . THR A 1 90 ? -0.043 6.075 3.909 1.00 93.69 90 THR A N 1
ATOM 693 C CA . THR A 1 90 ? 1.014 7.096 3.785 1.00 93.69 90 THR A CA 1
ATOM 694 C C . THR A 1 90 ? 1.920 6.803 2.608 1.00 93.69 90 THR A C 1
ATOM 696 O O . THR A 1 90 ? 2.266 5.612 2.436 1.00 93.69 90 THR A O 1
#

Sequence (90 aa):
MCALCGSSYEDFNIQMRRKVVNDQPTITNITIKLNDTVVELTKNSVRVDGSLMTLPFSHSGVLIDKSSSYIKVTAKLGLVAKWNEDDSFT

InterPro domains:
  IPR001846 von Willebrand factor, type D domain [PF00094] (5-87)
  IPR001846 von Willebrand factor, type D domain [PS51233] (1-90)
  IPR050780 Mucin/von Willebrand/Thrombospondin superfamily [PTHR11339] (2-88)